Protein AF-A0A2G2ZPW6-F1 (afdb_monomer_lite)

Organism: Capsicum annuum (NCBI:txid4072)

pLDDT: mean 72.1, std 14.54, range [35.59, 90.69]

Structure (mmCIF, N/CA/C/O backbone):
data_AF-A0A2G2ZPW6-F1
#
_entry.id   AF-A0A2G2ZPW6-F1
#
loop_
_atom_site.group_PDB
_atom_site.id
_atom_site.type_symbol
_atom_site.label_atom_id
_atom_site.label_alt_id
_atom_site.label_comp_id
_atom_site.label_asym_id
_atom_site.label_entity_id
_atom_site.label_seq_id
_atom_site.pdbx_PDB_ins_code
_atom_site.Cartn_x
_atom_site.Cartn_y
_atom_site.Cartn_z
_atom_site.occupancy
_atom_site.B_iso_or_equiv
_atom_site.auth_seq_id
_atom_site.auth_comp_id
_atom_site.auth_asym_id
_atom_site.auth_atom_id
_atom_site.pdbx_PDB_model_num
ATOM 1 N N . MET A 1 1 ? 2.051 11.782 13.804 1.00 42.06 1 MET A N 1
ATOM 2 C CA . MET A 1 1 ? 2.469 10.731 12.834 1.00 42.06 1 MET A CA 1
ATOM 3 C C . MET A 1 1 ? 3.946 10.327 13.005 1.00 42.06 1 MET A C 1
ATOM 5 O O . MET A 1 1 ? 4.820 10.909 12.381 1.00 42.06 1 MET A O 1
ATOM 9 N N . LYS A 1 2 ? 4.265 9.380 13.908 1.00 35.59 2 LYS A N 1
ATOM 10 C CA . LYS A 1 2 ? 5.653 9.080 14.359 1.00 35.59 2 LYS A CA 1
ATOM 11 C C . LYS A 1 2 ? 6.231 7.746 13.842 1.00 35.59 2 LYS A C 1
ATOM 13 O O . LYS A 1 2 ? 7.278 7.315 14.311 1.00 35.59 2 LYS A O 1
ATOM 18 N N . LEU A 1 3 ? 5.572 7.086 12.885 1.00 41.56 3 LEU A N 1
ATOM 19 C CA . LEU A 1 3 ? 5.994 5.763 12.397 1.00 41.56 3 LEU A CA 1
ATOM 20 C C . LEU A 1 3 ? 7.080 5.819 11.299 1.00 41.56 3 LEU A C 1
ATOM 22 O O . LEU A 1 3 ? 7.743 4.821 11.050 1.00 41.56 3 LEU A O 1
ATOM 26 N N . PHE A 1 4 ? 7.328 6.981 10.687 1.00 44.88 4 PHE A N 1
ATOM 27 C CA . PHE A 1 4 ? 8.202 7.088 9.507 1.00 44.88 4 PHE A CA 1
ATOM 28 C C . PHE A 1 4 ? 9.694 7.330 9.801 1.00 44.88 4 PHE A C 1
ATOM 30 O O . PHE A 1 4 ? 10.494 7.388 8.877 1.00 44.88 4 PHE A O 1
ATOM 37 N N . LEU A 1 5 ? 10.104 7.444 11.071 1.00 37.88 5 LEU A N 1
ATOM 38 C CA . LEU A 1 5 ? 11.494 7.784 11.424 1.00 37.88 5 LEU A CA 1
ATOM 39 C C . LEU A 1 5 ? 12.441 6.579 11.589 1.00 37.88 5 LEU A C 1
ATOM 41 O O . LEU A 1 5 ? 13.619 6.780 11.871 1.00 37.88 5 LEU A O 1
ATOM 45 N N . TYR A 1 6 ? 11.987 5.337 11.377 1.00 37.59 6 TYR A N 1
ATOM 46 C CA . TYR A 1 6 ? 12.865 4.154 11.385 1.00 37.59 6 TYR A CA 1
ATOM 47 C C . TYR A 1 6 ? 13.234 3.707 9.962 1.00 37.59 6 TYR A C 1
ATOM 49 O O . TYR A 1 6 ? 13.011 2.568 9.568 1.00 37.59 6 TYR A O 1
ATOM 57 N N . VAL A 1 7 ? 13.773 4.621 9.154 1.00 46.91 7 VAL A N 1
ATOM 58 C CA . VAL A 1 7 ? 14.315 4.300 7.818 1.00 46.91 7 VAL A CA 1
ATOM 59 C C . VAL A 1 7 ? 15.698 4.947 7.653 1.00 46.91 7 VAL A C 1
ATOM 61 O O . VAL A 1 7 ? 16.063 5.460 6.608 1.00 46.91 7 VAL A O 1
ATOM 64 N N . GLY A 1 8 ? 16.501 4.950 8.719 1.00 47.03 8 GLY A N 1
ATOM 65 C CA . GLY A 1 8 ? 17.910 5.344 8.666 1.00 47.03 8 GLY A CA 1
ATOM 66 C C . GLY A 1 8 ? 18.792 4.099 8.640 1.00 47.03 8 GLY A C 1
ATOM 67 O O . GLY A 1 8 ? 18.866 3.386 9.633 1.00 47.03 8 GLY A O 1
ATOM 68 N N . SER A 1 9 ? 19.458 3.831 7.514 1.00 45.09 9 SER A N 1
ATOM 69 C CA . SER A 1 9 ? 20.374 2.697 7.256 1.00 45.09 9 SER A CA 1
ATOM 70 C C . SER A 1 9 ? 19.724 1.328 6.964 1.00 45.09 9 SER A C 1
ATOM 72 O O . SER A 1 9 ? 19.969 0.770 5.896 1.00 45.09 9 SER A O 1
ATOM 74 N N . THR A 1 10 ? 18.812 0.818 7.801 1.00 51.34 10 THR A N 1
ATOM 75 C CA . THR A 1 10 ? 18.109 -0.479 7.574 1.00 51.34 10 THR A CA 1
ATOM 76 C C . THR A 1 10 ? 16.965 -0.389 6.548 1.00 51.34 10 THR A C 1
ATOM 78 O O . THR A 1 10 ? 16.300 -1.371 6.242 1.00 51.34 10 THR A O 1
ATOM 81 N N . GLY A 1 11 ? 16.680 0.802 6.024 1.00 55.12 11 GLY A N 1
ATOM 82 C CA . GLY A 1 11 ? 15.648 0.993 5.005 1.00 55.12 11 GLY A CA 1
ATOM 83 C C . GLY A 1 11 ? 16.092 0.583 3.607 1.00 55.12 11 GLY A C 1
ATOM 84 O O . GLY A 1 11 ? 15.329 -0.009 2.851 1.00 55.12 11 GLY A O 1
ATOM 85 N N . ASN A 1 12 ? 17.347 0.873 3.260 1.00 57.19 12 ASN A N 1
ATOM 86 C CA . ASN A 1 12 ? 17.810 0.802 1.874 1.00 57.19 12 ASN A CA 1
ATOM 87 C C . ASN A 1 12 ? 17.990 -0.652 1.395 1.00 57.19 12 ASN A C 1
ATOM 89 O O . ASN A 1 12 ? 17.627 -1.001 0.274 1.00 57.19 12 ASN A O 1
ATOM 93 N N . ASN A 1 13 ? 18.468 -1.534 2.277 1.00 62.06 13 ASN A N 1
ATOM 94 C CA . ASN A 1 13 ? 18.556 -2.977 2.030 1.00 62.06 13 ASN A CA 1
ATOM 95 C C . ASN A 1 13 ? 17.171 -3.650 1.946 1.00 62.06 13 ASN A C 1
ATOM 97 O O . ASN A 1 13 ? 16.991 -4.560 1.138 1.00 62.06 13 ASN A O 1
ATOM 101 N N . ILE A 1 14 ? 16.184 -3.193 2.725 1.00 72.38 14 ILE A N 1
ATOM 102 C CA . ILE A 1 14 ? 14.804 -3.699 2.649 1.00 72.38 14 ILE A CA 1
ATOM 103 C C . ILE A 1 14 ? 14.128 -3.240 1.351 1.00 72.38 14 ILE A C 1
ATOM 105 O O . ILE A 1 14 ? 13.467 -4.044 0.696 1.00 72.38 14 ILE A O 1
ATOM 109 N N . LEU A 1 15 ? 14.310 -1.980 0.947 1.00 68.69 15 LEU A N 1
ATOM 110 C CA . LEU A 1 15 ? 13.732 -1.451 -0.292 1.00 68.69 15 LEU A CA 1
ATOM 111 C C . LEU A 1 15 ? 14.317 -2.133 -1.530 1.00 68.69 15 LEU A C 1
ATOM 113 O O . LEU A 1 15 ? 13.557 -2.559 -2.398 1.00 68.69 15 LEU A O 1
ATOM 117 N N . HIS A 1 16 ? 15.637 -2.332 -1.575 1.00 70.12 16 HIS A N 1
ATOM 118 C CA . HIS A 1 16 ? 16.275 -3.075 -2.661 1.00 70.12 16 HIS A CA 1
ATOM 119 C C . HIS A 1 16 ? 15.740 -4.515 -2.757 1.00 70.12 16 HIS A C 1
ATOM 121 O O . HIS A 1 16 ? 15.314 -4.946 -3.825 1.00 70.12 16 HIS A O 1
ATOM 127 N N . MET A 1 17 ? 15.649 -5.228 -1.628 1.00 75.19 17 MET A N 1
ATOM 128 C CA . MET A 1 17 ? 15.072 -6.579 -1.579 1.00 75.19 17 MET A CA 1
ATOM 129 C C . MET A 1 17 ? 13.610 -6.616 -2.052 1.00 75.19 17 MET A C 1
ATOM 131 O O . MET A 1 17 ? 13.198 -7.550 -2.740 1.00 75.19 17 MET A O 1
ATOM 135 N N . ARG A 1 18 ? 12.807 -5.606 -1.696 1.00 78.06 18 ARG A N 1
ATOM 136 C CA . ARG A 1 18 ? 11.404 -5.505 -2.123 1.00 78.06 18 ARG A CA 1
ATOM 137 C C . ARG A 1 18 ? 11.279 -5.238 -3.618 1.00 78.06 18 ARG A C 1
ATOM 139 O O . ARG A 1 18 ? 10.424 -5.857 -4.242 1.00 78.06 18 ARG A O 1
ATOM 146 N N . LEU A 1 19 ? 12.125 -4.381 -4.189 1.00 77.56 19 LEU A N 1
ATOM 147 C CA . LEU A 1 19 ? 12.139 -4.120 -5.631 1.00 77.56 19 LEU A CA 1
ATOM 148 C C . LEU A 1 19 ? 12.473 -5.385 -6.426 1.00 77.56 19 LEU A C 1
ATOM 150 O O . LEU A 1 19 ? 11.770 -5.696 -7.382 1.00 77.56 19 LEU A O 1
ATOM 154 N N . GLU A 1 20 ? 13.469 -6.158 -5.992 1.00 78.06 20 GLU A N 1
ATOM 155 C CA . GLU A 1 20 ? 13.814 -7.430 -6.641 1.00 78.06 20 GLU A CA 1
ATOM 156 C C . GLU A 1 20 ? 12.673 -8.456 -6.551 1.00 78.06 20 GLU A C 1
ATOM 158 O O . GLU A 1 20 ? 12.376 -9.147 -7.526 1.00 78.06 20 GLU A O 1
ATOM 163 N N . LYS A 1 21 ? 11.947 -8.501 -5.426 1.00 81.19 21 LYS A N 1
ATOM 164 C CA . LYS A 1 21 ? 10.749 -9.347 -5.294 1.00 81.19 21 LYS A CA 1
ATOM 165 C C . LYS A 1 21 ? 9.627 -8.914 -6.243 1.00 81.19 21 LYS A C 1
ATOM 167 O O . LYS A 1 21 ? 9.009 -9.762 -6.876 1.00 81.19 21 LYS A O 1
ATOM 172 N N . VAL A 1 22 ? 9.384 -7.608 -6.366 1.00 79.25 22 VAL A N 1
ATOM 173 C CA . VAL A 1 22 ? 8.361 -7.055 -7.271 1.00 79.25 22 VAL A CA 1
ATOM 174 C C . VAL A 1 22 ? 8.691 -7.361 -8.734 1.00 79.25 22 VAL A C 1
ATOM 176 O O . VAL A 1 22 ? 7.786 -7.703 -9.488 1.00 79.25 22 VAL A O 1
ATOM 179 N N . LYS A 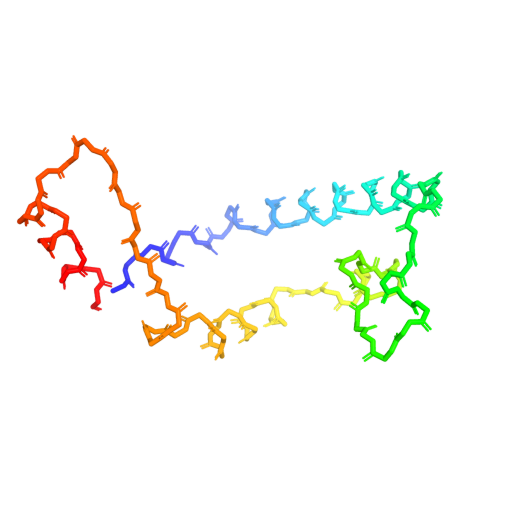1 23 ? 9.969 -7.305 -9.136 1.00 76.31 23 LYS A N 1
ATOM 180 C CA . LYS A 1 23 ? 10.397 -7.715 -10.486 1.00 76.31 23 LYS A CA 1
ATOM 181 C C . LYS A 1 23 ? 10.057 -9.179 -10.765 1.00 76.31 23 LYS A C 1
ATOM 183 O O . LYS A 1 23 ? 9.417 -9.467 -11.770 1.00 76.31 23 LYS A O 1
ATOM 188 N N . ALA A 1 24 ? 10.402 -10.077 -9.840 1.00 79.56 24 ALA A N 1
ATOM 189 C CA . ALA A 1 24 ? 10.085 -11.499 -9.972 1.00 79.56 24 ALA A CA 1
ATOM 190 C C . ALA A 1 24 ? 8.567 -11.764 -10.048 1.00 79.56 24 ALA A C 1
ATOM 192 O O . ALA A 1 24 ? 8.123 -12.606 -10.826 1.00 79.56 24 ALA A O 1
ATOM 193 N N . GLU A 1 25 ? 7.762 -11.019 -9.282 1.00 79.75 25 GLU A N 1
ATOM 194 C CA . GLU A 1 25 ? 6.299 -11.118 -9.326 1.00 79.75 25 GLU A CA 1
ATOM 195 C C . GLU A 1 25 ? 5.725 -10.594 -10.656 1.00 79.75 25 GLU A C 1
ATOM 197 O O . GLU A 1 25 ? 4.811 -11.208 -11.198 1.00 79.75 25 GLU A O 1
ATOM 202 N N . ILE A 1 26 ? 6.265 -9.514 -11.238 1.00 75.00 26 ILE A N 1
ATOM 203 C CA . ILE A 1 26 ? 5.836 -9.006 -12.558 1.00 75.00 26 ILE A CA 1
ATOM 204 C C . ILE A 1 26 ? 6.086 -10.041 -13.659 1.00 75.00 26 ILE A C 1
ATOM 206 O O . ILE A 1 26 ? 5.204 -10.268 -14.493 1.00 75.00 26 ILE A O 1
ATOM 210 N N . ASP A 1 27 ? 7.240 -10.709 -13.637 1.00 71.56 27 ASP A N 1
ATOM 211 C CA . ASP A 1 27 ? 7.562 -11.777 -14.589 1.00 71.56 27 ASP A CA 1
ATOM 212 C C . ASP A 1 27 ? 6.585 -12.956 -14.480 1.00 71.56 27 ASP A C 1
ATOM 214 O O . ASP A 1 27 ? 6.220 -13.569 -15.488 1.00 71.56 27 ASP A O 1
ATOM 218 N N . GLU A 1 28 ? 6.115 -13.267 -13.272 1.00 73.75 28 GLU A N 1
ATOM 219 C CA . GLU A 1 28 ? 5.084 -14.278 -13.036 1.00 73.75 28 GLU A CA 1
ATOM 220 C C . GLU A 1 28 ? 3.696 -13.804 -13.501 1.00 73.75 28 GLU A C 1
ATOM 222 O O . GLU A 1 28 ? 3.012 -14.525 -14.232 1.00 73.75 28 GLU A O 1
ATOM 227 N N . TYR A 1 29 ? 3.303 -12.572 -13.165 1.00 69.06 29 TYR A N 1
ATOM 228 C CA . TYR A 1 29 ? 2.020 -11.977 -13.556 1.00 69.06 29 TYR A CA 1
ATOM 229 C C . TYR A 1 29 ? 1.880 -11.788 -15.068 1.00 69.06 29 TYR A C 1
ATOM 231 O O . TYR A 1 29 ? 0.771 -11.907 -15.588 1.00 69.06 29 TYR A O 1
ATOM 239 N N . SER A 1 30 ? 2.981 -11.563 -15.793 1.00 64.56 30 SER A N 1
ATOM 240 C CA . SER A 1 30 ? 2.986 -11.478 -17.262 1.00 64.56 30 SER A CA 1
ATOM 241 C C . SER A 1 30 ? 2.467 -12.754 -17.945 1.00 64.56 30 SER A C 1
ATOM 243 O O . SER A 1 30 ? 2.015 -12.711 -19.089 1.00 64.56 30 SER A O 1
ATOM 245 N N . LYS A 1 31 ? 2.482 -13.887 -17.230 1.00 67.88 31 LYS A N 1
ATOM 246 C CA . LYS A 1 31 ? 1.998 -15.192 -17.700 1.00 67.88 31 LYS A CA 1
ATOM 247 C C . LYS A 1 31 ? 0.508 -15.410 -17.411 1.00 67.88 31 LYS A C 1
ATOM 249 O O . LYS A 1 31 ? -0.045 -16.418 -17.849 1.00 67.88 31 LYS A O 1
ATOM 254 N N . ASN A 1 32 ? -0.151 -14.497 -16.686 1.00 61.69 32 ASN A N 1
ATOM 255 C CA . ASN A 1 32 ? -1.574 -14.580 -16.364 1.00 61.69 32 ASN A CA 1
ATOM 256 C C . ASN A 1 32 ? -2.425 -13.889 -17.457 1.00 61.69 32 ASN A C 1
ATOM 258 O O . ASN A 1 32 ? -2.330 -12.674 -17.633 1.00 61.69 32 ASN A O 1
ATOM 262 N N . PRO A 1 33 ? -3.301 -14.621 -18.170 1.00 54.75 33 PRO A N 1
ATOM 263 C CA . PRO A 1 33 ? -4.070 -14.092 -19.300 1.00 54.75 33 PRO A CA 1
ATOM 264 C C . PRO A 1 33 ? -5.193 -13.095 -18.935 1.00 54.75 33 PRO A C 1
ATOM 266 O O . PRO A 1 33 ? -5.869 -12.599 -19.833 1.00 54.75 33 PRO A O 1
ATOM 269 N N . GLN A 1 34 ? -5.414 -12.757 -17.657 1.00 57.38 34 GLN A N 1
ATOM 270 C CA . GLN A 1 34 ? -6.484 -11.840 -17.211 1.00 57.38 34 GLN A CA 1
ATOM 271 C C . GLN A 1 34 ? -6.101 -10.341 -17.245 1.00 57.38 34 GLN A C 1
ATOM 273 O O . GLN A 1 34 ? -6.558 -9.550 -16.420 1.00 57.38 34 GLN A O 1
ATOM 278 N N . ALA A 1 35 ? -5.291 -9.909 -18.213 1.00 58.56 35 ALA A N 1
ATOM 279 C CA . ALA A 1 35 ? -4.802 -8.529 -18.332 1.00 58.56 35 ALA A CA 1
ATOM 280 C C . ALA A 1 35 ? -5.828 -7.540 -18.940 1.00 58.56 35 ALA A C 1
ATOM 282 O O . ALA A 1 35 ? -5.474 -6.643 -19.697 1.00 58.56 35 ALA A O 1
ATOM 283 N N . VAL A 1 36 ? -7.122 -7.678 -18.638 1.00 56.25 36 VAL A N 1
ATOM 284 C CA . VAL A 1 36 ? -8.183 -6.888 -19.301 1.00 56.25 36 VAL A CA 1
ATOM 285 C C . VAL A 1 36 ? -8.147 -5.403 -18.896 1.00 56.25 36 VAL A C 1
ATOM 287 O O . VAL A 1 36 ? -8.533 -4.538 -19.678 1.00 56.25 36 VAL A O 1
ATOM 290 N N . HIS A 1 37 ? -7.607 -5.078 -17.715 1.00 57.28 37 HIS A N 1
ATOM 291 C CA . HIS A 1 37 ? -7.497 -3.694 -17.235 1.00 57.28 37 HIS A CA 1
ATOM 292 C C . HIS A 1 37 ? -6.514 -2.816 -18.035 1.00 57.28 37 HIS A C 1
ATOM 294 O O . HIS A 1 37 ? -6.660 -1.597 -17.996 1.00 57.28 37 HIS A O 1
ATOM 300 N N . SER A 1 38 ? -5.549 -3.394 -18.766 1.00 55.03 38 SER A N 1
ATOM 301 C CA . SER A 1 38 ? -4.571 -2.633 -19.566 1.00 55.03 38 SER A CA 1
ATOM 302 C C . SER A 1 38 ? -5.046 -2.311 -20.989 1.00 55.03 38 SER A C 1
ATOM 304 O O . SER A 1 38 ? -4.423 -1.497 -21.667 1.00 55.03 38 SER A O 1
ATOM 306 N N . ALA A 1 39 ? -6.143 -2.931 -21.446 1.00 56.91 39 ALA A N 1
ATOM 307 C CA . ALA A 1 39 ? -6.731 -2.703 -22.769 1.00 56.91 39 ALA A CA 1
ATOM 308 C C . ALA A 1 39 ? -7.753 -1.544 -22.795 1.00 56.91 39 ALA A C 1
ATOM 310 O O . ALA A 1 39 ? -8.169 -1.109 -23.868 1.00 56.91 39 ALA A O 1
ATOM 311 N N . GLY A 1 40 ? -8.156 -1.039 -21.624 1.00 52.75 40 GLY A N 1
ATOM 312 C CA . GLY A 1 40 ? -8.907 0.209 -21.461 1.00 52.75 40 GLY A CA 1
ATOM 313 C C . GLY A 1 40 ? -7.990 1.354 -21.024 1.00 52.75 40 GLY A C 1
ATOM 314 O O . GLY A 1 40 ? -6.839 1.121 -20.682 1.00 52.75 40 GLY A O 1
ATOM 315 N N . TYR A 1 41 ? -8.505 2.587 -21.005 1.00 53.44 41 TYR A N 1
ATOM 316 C CA . TYR A 1 41 ? -7.833 3.843 -20.602 1.00 53.44 41 TYR A CA 1
ATOM 317 C C . TYR A 1 41 ? -7.321 3.889 -19.130 1.00 53.44 41 TYR A C 1
ATOM 319 O O . TYR A 1 41 ? -7.375 4.930 -18.478 1.00 53.44 41 TYR A O 1
ATOM 327 N N . GLY A 1 42 ? -6.853 2.776 -18.564 1.00 59.59 42 GLY A N 1
ATOM 328 C CA . GLY A 1 42 ? -6.363 2.651 -17.195 1.00 59.59 42 GLY A CA 1
ATOM 329 C C . GLY A 1 42 ? -4.870 2.337 -17.130 1.00 59.59 42 GLY A C 1
ATOM 330 O O . GLY A 1 42 ? -4.322 1.624 -17.968 1.00 59.59 42 GLY A O 1
ATOM 331 N N . ASN A 1 43 ? -4.210 2.842 -16.087 1.00 66.75 43 ASN A N 1
ATOM 332 C CA . ASN A 1 43 ? -2.872 2.383 -15.729 1.00 66.75 43 ASN A CA 1
ATOM 333 C C . ASN A 1 43 ? -2.957 0.925 -15.253 1.00 66.75 43 ASN A C 1
ATOM 335 O O . ASN A 1 43 ? -3.806 0.589 -14.425 1.00 66.75 43 ASN A O 1
ATOM 339 N N . SER A 1 44 ? -2.076 0.068 -15.772 1.00 70.44 44 SER A N 1
ATOM 340 C CA . SER A 1 44 ? -1.955 -1.317 -15.308 1.00 70.44 44 SER A CA 1
ATOM 341 C C . SER A 1 44 ? -1.621 -1.350 -13.814 1.00 70.44 44 SER A C 1
ATOM 343 O O . SER A 1 44 ? -0.754 -0.607 -13.356 1.00 70.44 44 SER A O 1
ATOM 345 N N . LEU A 1 45 ? -2.291 -2.232 -13.063 1.00 70.88 45 LEU A N 1
ATOM 346 C CA . LEU A 1 45 ? -2.000 -2.451 -11.642 1.00 70.88 45 LEU A CA 1
ATOM 347 C C . LEU A 1 45 ? -0.591 -3.031 -11.441 1.00 70.88 45 LEU A C 1
ATOM 349 O O . LEU A 1 45 ? 0.089 -2.690 -10.478 1.00 70.88 45 LEU A O 1
ATOM 353 N N . ALA A 1 46 ? -0.148 -3.882 -12.370 1.00 71.69 46 ALA A N 1
ATOM 354 C CA . ALA A 1 46 ? 1.230 -4.346 -12.434 1.00 71.69 46 ALA A CA 1
ATOM 355 C C . ALA A 1 46 ? 2.071 -3.339 -13.230 1.00 71.69 46 ALA A C 1
ATOM 357 O O . ALA A 1 46 ? 1.756 -3.030 -14.385 1.00 71.69 46 ALA A O 1
ATOM 358 N N . ALA A 1 47 ? 3.139 -2.836 -12.610 1.00 70.62 47 ALA A N 1
ATOM 359 C CA . ALA A 1 47 ? 4.104 -1.969 -13.271 1.00 70.62 47 ALA A CA 1
ATOM 360 C C . ALA A 1 47 ? 4.876 -2.750 -14.345 1.00 70.62 47 ALA A C 1
ATOM 362 O O . ALA A 1 47 ? 5.132 -3.942 -14.201 1.00 70.62 47 ALA A O 1
ATOM 363 N N . THR A 1 48 ? 5.276 -2.078 -15.423 1.00 75.31 48 THR A N 1
ATOM 364 C CA . THR A 1 48 ? 6.209 -2.676 -16.386 1.00 75.31 48 THR A CA 1
ATOM 365 C C . THR A 1 48 ? 7.612 -2.718 -15.789 1.00 75.31 48 THR A C 1
ATOM 367 O O . THR A 1 48 ? 7.962 -1.874 -14.961 1.00 75.31 48 THR A O 1
ATOM 370 N N . GLU A 1 49 ? 8.454 -3.638 -16.254 1.00 75.44 49 GLU A N 1
ATOM 371 C CA . GLU A 1 49 ? 9.855 -3.729 -15.823 1.00 75.44 49 GLU A CA 1
ATOM 372 C C . GLU A 1 49 ? 10.594 -2.384 -15.982 1.00 75.44 49 GLU A C 1
ATOM 374 O O . GLU A 1 49 ? 11.271 -1.916 -15.067 1.00 75.44 49 GLU A O 1
ATOM 379 N N . ALA A 1 50 ? 10.368 -1.687 -17.102 1.00 77.38 50 ALA A N 1
ATOM 380 C CA . ALA A 1 50 ? 10.913 -0.352 -17.352 1.00 77.38 50 ALA A CA 1
ATOM 381 C C . ALA A 1 50 ? 10.463 0.694 -16.315 1.00 77.38 50 ALA A C 1
ATOM 383 O O . ALA A 1 50 ? 11.212 1.620 -16.009 1.00 77.38 50 ALA A O 1
ATOM 384 N N . THR A 1 51 ? 9.253 0.560 -15.770 1.00 80.06 51 THR A N 1
ATOM 385 C CA . THR A 1 51 ? 8.738 1.447 -14.717 1.00 80.06 51 THR A CA 1
ATOM 386 C C . THR A 1 51 ? 9.369 1.103 -13.373 1.00 80.06 51 THR A C 1
ATOM 388 O O . THR A 1 51 ? 9.807 2.004 -12.662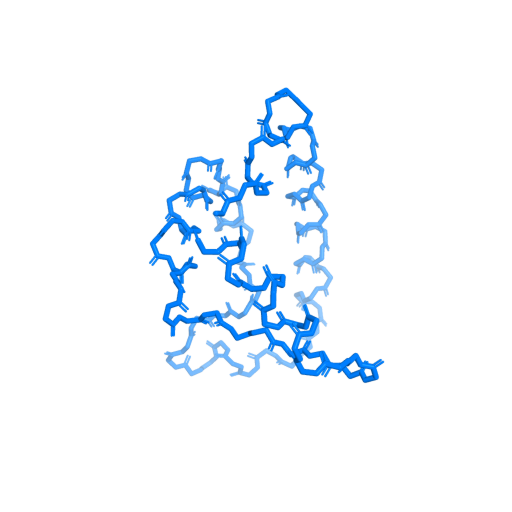 1.00 80.06 51 THR A O 1
ATOM 391 N N . VAL A 1 52 ? 9.498 -0.188 -13.049 1.00 81.06 52 VAL A N 1
ATOM 392 C CA . VAL A 1 52 ? 10.139 -0.649 -11.806 1.00 81.06 52 VAL A CA 1
ATOM 393 C C . VAL A 1 52 ? 11.613 -0.271 -11.756 1.00 81.06 52 VAL A C 1
ATOM 395 O O . VAL A 1 52 ? 12.078 0.213 -10.729 1.00 81.06 52 VAL A O 1
ATOM 398 N N . ASN A 1 53 ? 12.335 -0.393 -12.870 1.00 81.81 53 ASN A N 1
ATOM 399 C CA . ASN A 1 53 ? 13.745 -0.002 -12.961 1.00 81.81 53 ASN A CA 1
ATOM 400 C C . ASN A 1 53 ? 13.973 1.508 -12.763 1.00 81.81 53 ASN A C 1
ATOM 402 O O . ASN A 1 53 ? 15.100 1.930 -12.517 1.00 81.81 53 ASN A O 1
ATOM 406 N N . ARG A 1 54 ? 12.917 2.326 -12.862 1.00 84.19 54 ARG A N 1
ATOM 407 C CA . ARG A 1 54 ? 12.958 3.771 -12.603 1.00 84.19 54 ARG A CA 1
ATOM 408 C C . ARG A 1 54 ? 12.552 4.138 -11.175 1.00 84.19 54 ARG A C 1
ATOM 410 O O . ARG A 1 54 ? 12.747 5.291 -10.797 1.00 84.19 54 ARG A O 1
ATOM 417 N N . LEU A 1 55 ? 12.004 3.203 -10.394 1.00 83.00 55 LEU A N 1
ATOM 418 C CA . LEU A 1 55 ? 11.666 3.445 -8.993 1.00 83.00 55 LEU A CA 1
ATOM 419 C C . LEU A 1 55 ? 12.943 3.632 -8.171 1.00 83.00 55 LEU A C 1
ATOM 421 O O . LEU A 1 55 ? 13.904 2.874 -8.285 1.00 83.00 55 LEU A O 1
ATOM 425 N N . ASN A 1 56 ? 12.934 4.646 -7.316 1.00 80.62 56 ASN A N 1
ATOM 426 C CA . ASN A 1 56 ? 13.984 4.908 -6.342 1.00 80.62 56 ASN A CA 1
ATOM 427 C C . ASN A 1 56 ? 13.368 5.511 -5.072 1.00 80.62 56 ASN A C 1
ATOM 429 O O . ASN A 1 56 ? 12.183 5.849 -5.052 1.00 80.62 56 ASN A O 1
ATOM 433 N N . ASN A 1 57 ? 14.176 5.641 -4.020 1.00 79.94 57 ASN A N 1
ATOM 434 C CA . ASN A 1 57 ? 13.696 6.062 -2.702 1.00 79.94 57 ASN A CA 1
ATOM 435 C C . ASN A 1 57 ? 13.035 7.443 -2.736 1.00 79.94 57 ASN A C 1
ATOM 437 O O . ASN A 1 57 ? 11.956 7.598 -2.179 1.00 79.94 57 ASN A O 1
ATOM 441 N N . THR A 1 58 ? 13.622 8.407 -3.449 1.00 85.50 58 THR A N 1
ATOM 442 C CA . THR A 1 58 ? 13.084 9.770 -3.554 1.00 85.50 58 THR A CA 1
ATOM 443 C C . THR A 1 58 ? 11.686 9.775 -4.167 1.00 85.50 58 THR A C 1
ATOM 445 O O . THR A 1 58 ? 10.771 10.346 -3.587 1.00 85.50 58 THR A O 1
ATOM 448 N N . ILE A 1 59 ? 11.486 9.054 -5.276 1.00 86.00 59 ILE A N 1
ATOM 449 C CA . ILE A 1 59 ? 10.173 8.961 -5.936 1.00 86.00 59 ILE A CA 1
ATOM 450 C C . ILE A 1 59 ? 9.132 8.312 -5.012 1.00 86.00 59 ILE A C 1
ATOM 452 O O . ILE A 1 59 ? 7.974 8.725 -4.990 1.00 86.00 59 ILE A O 1
ATOM 456 N N . LEU A 1 60 ? 9.523 7.287 -4.250 1.00 83.94 60 LEU A N 1
ATOM 457 C CA . LEU A 1 60 ? 8.617 6.609 -3.320 1.00 83.94 60 LEU A CA 1
ATOM 458 C C . LEU A 1 60 ? 8.254 7.499 -2.123 1.00 83.94 60 LEU A C 1
ATOM 460 O O . LEU A 1 60 ? 7.094 7.521 -1.714 1.00 83.94 60 LEU A O 1
ATOM 464 N N . GLU A 1 61 ? 9.221 8.234 -1.579 1.00 83.44 61 GLU A N 1
ATOM 465 C CA . GLU A 1 61 ? 9.012 9.181 -0.481 1.00 83.44 61 GLU A CA 1
ATOM 466 C C . GLU A 1 61 ? 8.090 10.331 -0.902 1.00 83.44 61 GLU A C 1
ATOM 468 O O . GLU A 1 61 ? 7.128 10.631 -0.191 1.00 83.44 61 GLU A O 1
ATOM 473 N N . GLU A 1 62 ? 8.320 10.914 -2.082 1.00 86.88 62 GLU A N 1
ATOM 474 C CA . GLU A 1 62 ? 7.465 11.951 -2.671 1.00 86.88 62 GLU A CA 1
ATOM 475 C C . GLU A 1 62 ? 6.042 11.431 -2.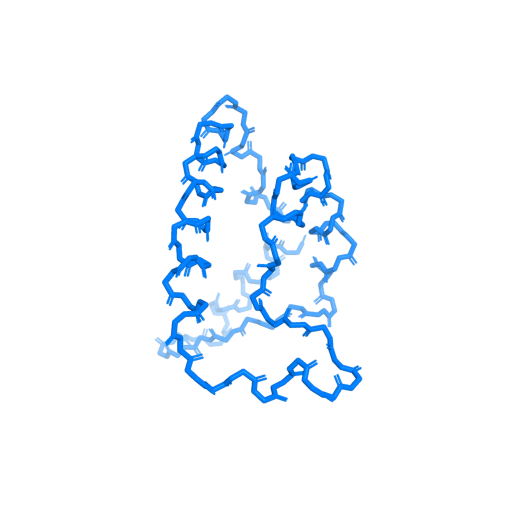901 1.00 86.88 62 GLU A C 1
ATOM 477 O O . GLU A 1 62 ? 5.073 12.044 -2.450 1.00 86.88 62 GLU A O 1
ATOM 482 N N . PHE A 1 63 ? 5.900 10.248 -3.511 1.00 87.62 63 PHE A N 1
ATOM 483 C CA . PHE A 1 63 ? 4.591 9.648 -3.759 1.00 87.62 63 PHE A CA 1
ATOM 484 C C . PHE A 1 63 ? 3.794 9.438 -2.466 1.00 87.62 63 PHE A C 1
ATOM 486 O O . PHE A 1 63 ? 2.595 9.736 -2.424 1.00 87.62 63 PHE A O 1
ATOM 493 N N . VAL A 1 64 ? 4.441 8.936 -1.408 1.00 86.31 64 VAL A N 1
ATOM 494 C CA . VAL A 1 64 ? 3.806 8.753 -0.097 1.00 86.31 64 VAL A CA 1
ATOM 495 C C . VAL A 1 64 ? 3.415 10.103 0.497 1.00 86.31 64 VAL A C 1
ATOM 497 O O . VAL A 1 64 ? 2.267 10.257 0.908 1.00 86.31 64 VAL A O 1
ATOM 500 N N . ALA A 1 65 ? 4.316 11.087 0.501 1.00 86.00 65 ALA A N 1
ATOM 501 C CA . ALA A 1 65 ? 4.046 12.410 1.059 1.00 86.00 65 ALA A CA 1
ATOM 502 C C . ALA A 1 65 ? 2.855 13.107 0.378 1.00 86.00 65 ALA A C 1
ATOM 504 O O . ALA A 1 65 ? 2.031 13.725 1.054 1.00 86.00 65 ALA A O 1
ATOM 505 N N . GLU A 1 66 ? 2.726 12.969 -0.941 1.00 90.56 66 GLU A N 1
ATOM 506 C CA . GLU A 1 66 ? 1.648 13.593 -1.711 1.00 90.56 66 GLU A CA 1
ATOM 507 C C . GLU A 1 66 ? 0.307 12.855 -1.593 1.00 90.56 66 GLU A C 1
ATOM 509 O O . GLU A 1 66 ? -0.756 13.483 -1.594 1.00 90.56 66 GLU A O 1
ATOM 514 N N . ASN A 1 67 ? 0.322 11.520 -1.503 1.00 88.62 67 ASN A N 1
ATOM 515 C CA . ASN A 1 67 ? -0.902 10.722 -1.625 1.00 88.62 67 ASN A CA 1
ATOM 516 C C . ASN A 1 67 ? -1.442 10.193 -0.292 1.00 88.62 67 ASN A C 1
ATOM 518 O O . ASN A 1 67 ? -2.658 10.031 -0.163 1.00 88.62 67 ASN A O 1
ATOM 522 N N . TYR A 1 68 ? -0.590 9.971 0.710 1.00 86.44 68 TYR A N 1
ATOM 523 C CA . TYR A 1 68 ? -0.966 9.413 2.014 1.00 86.44 68 TYR A CA 1
ATOM 524 C C . TYR A 1 68 ? -1.269 10.541 3.003 1.00 86.44 68 TYR A C 1
ATOM 526 O O . TYR A 1 68 ? -0.641 10.693 4.049 1.00 86.44 68 TYR A O 1
ATOM 534 N N . THR A 1 69 ? -2.258 11.357 2.646 1.00 88.25 69 THR A N 1
ATOM 535 C CA . THR A 1 69 ? -2.746 12.459 3.481 1.00 88.25 69 THR A CA 1
ATOM 536 C C . THR A 1 69 ? -3.852 11.984 4.421 1.00 88.25 69 THR A C 1
ATOM 538 O O . THR A 1 69 ? -4.601 11.061 4.099 1.00 88.25 69 THR A O 1
ATOM 541 N N . THR A 1 70 ? -4.010 12.646 5.573 1.00 82.19 70 THR A N 1
ATOM 542 C CA . THR A 1 70 ? -5.002 12.278 6.603 1.00 82.19 70 THR A CA 1
ATOM 543 C C . THR A 1 70 ? -6.425 12.157 6.055 1.00 82.19 70 THR A C 1
ATOM 545 O O . THR A 1 70 ? -7.178 11.296 6.490 1.00 82.19 70 THR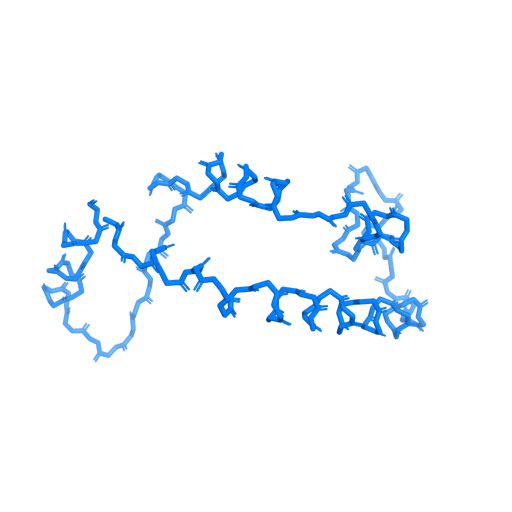 A O 1
ATOM 548 N N . LEU A 1 71 ? -6.790 12.966 5.054 1.00 85.69 71 LEU A N 1
ATOM 549 C CA . LEU A 1 71 ? -8.124 12.945 4.442 1.00 85.69 71 LEU A CA 1
ATOM 550 C C . LEU A 1 71 ? -8.396 11.708 3.568 1.00 85.69 71 LEU A C 1
ATOM 552 O O . LEU A 1 71 ? -9.542 11.471 3.199 1.00 85.69 71 LEU A O 1
ATOM 556 N N . ARG A 1 72 ? -7.361 10.941 3.206 1.00 84.25 72 ARG A N 1
ATOM 557 C CA . ARG A 1 72 ? -7.459 9.751 2.344 1.00 84.25 72 ARG A CA 1
ATOM 558 C C . ARG A 1 72 ? -7.194 8.441 3.091 1.00 84.25 72 ARG A C 1
ATOM 560 O O . ARG A 1 72 ? -7.272 7.378 2.484 1.00 84.25 72 ARG A O 1
ATOM 567 N N . ILE A 1 73 ? -6.881 8.505 4.386 1.00 84.31 73 ILE A N 1
ATOM 568 C CA . ILE A 1 73 ? -6.563 7.340 5.216 1.00 84.31 73 ILE A CA 1
ATOM 569 C C . ILE A 1 73 ? -7.756 7.031 6.121 1.00 84.31 73 ILE A C 1
ATOM 571 O O . ILE A 1 73 ? -8.209 7.885 6.877 1.00 84.31 73 ILE A O 1
ATOM 575 N N . ILE A 1 74 ? -8.236 5.787 6.071 1.00 85.12 74 ILE A N 1
ATOM 576 C CA . ILE A 1 74 ? -9.304 5.281 6.939 1.00 85.12 74 ILE A CA 1
ATOM 577 C C . ILE A 1 74 ? -8.721 4.168 7.806 1.00 85.12 74 ILE A C 1
ATOM 579 O O . ILE A 1 74 ? -8.145 3.211 7.288 1.00 85.12 74 ILE A O 1
ATOM 583 N N . LEU A 1 75 ? -8.882 4.287 9.124 1.00 82.56 75 LEU A N 1
ATOM 584 C CA . LEU A 1 75 ? -8.523 3.236 10.069 1.00 82.56 75 LEU A CA 1
ATOM 585 C C . LEU A 1 75 ? -9.762 2.390 10.371 1.00 82.56 75 LEU A C 1
ATOM 587 O O . LEU A 1 75 ? -10.734 2.887 10.935 1.00 82.56 75 LEU A O 1
ATOM 591 N N . ALA A 1 76 ? -9.715 1.113 10.001 1.00 85.44 76 ALA A N 1
ATOM 592 C CA . ALA A 1 76 ? -10.758 0.144 10.304 1.00 85.44 76 ALA A CA 1
ATOM 593 C C . ALA A 1 76 ? -10.214 -0.909 11.275 1.00 85.44 76 ALA A C 1
ATOM 595 O O . ALA A 1 76 ? -9.137 -1.463 11.055 1.00 85.44 76 ALA A O 1
ATOM 596 N N . ALA A 1 77 ? -10.964 -1.189 12.339 1.00 85.69 77 ALA A N 1
ATOM 597 C CA . ALA A 1 77 ? -10.646 -2.222 13.318 1.00 85.69 77 ALA A CA 1
ATOM 598 C C . ALA A 1 77 ? -11.912 -3.007 13.681 1.00 85.69 77 ALA A C 1
ATOM 600 O O . ALA A 1 77 ? -13.023 -2.491 13.579 1.00 85.69 77 ALA A O 1
ATOM 601 N N . SER A 1 78 ? -11.734 -4.258 14.101 1.00 90.69 78 SER A N 1
ATOM 602 C CA . SER A 1 78 ? -12.808 -5.147 14.546 1.00 90.69 78 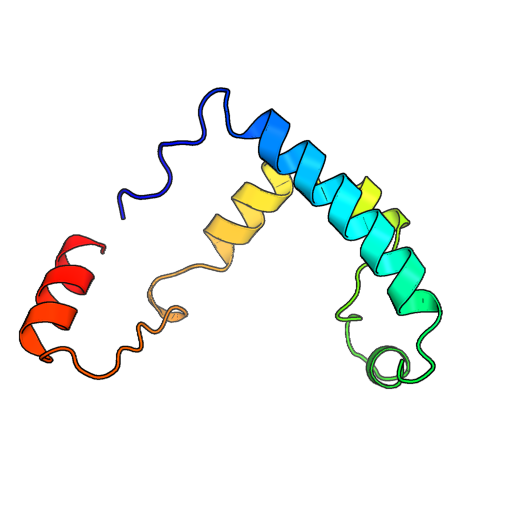SER A CA 1
ATOM 603 C C . SER A 1 78 ? -12.425 -5.763 15.886 1.00 90.69 78 SER A C 1
ATOM 605 O O . SER A 1 78 ? -11.275 -6.161 16.061 1.00 90.69 78 SER A O 1
ATOM 607 N N . GLY A 1 79 ? -13.382 -5.863 16.813 1.00 90.62 79 GLY A N 1
ATOM 608 C CA . GLY A 1 79 ? -13.148 -6.410 18.156 1.00 90.62 79 GLY A CA 1
ATOM 609 C C . GLY A 1 79 ? -12.332 -5.499 19.083 1.00 90.62 79 GLY A C 1
ATOM 610 O O . GLY A 1 79 ? -11.744 -5.994 20.037 1.00 90.62 79 GLY A O 1
ATOM 611 N N . VAL A 1 80 ? -12.273 -4.198 18.787 1.00 88.25 80 VAL A N 1
ATOM 612 C CA . VAL A 1 80 ? -11.615 -3.165 19.603 1.00 88.25 80 VAL A CA 1
ATOM 613 C C . VAL A 1 80 ? -12.648 -2.097 19.934 1.00 88.25 80 VAL A C 1
ATOM 615 O O . VAL A 1 80 ? -13.4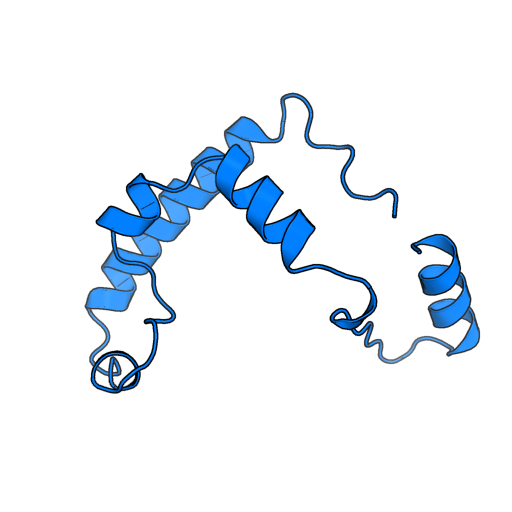45 -1.727 19.067 1.00 88.25 80 VAL A O 1
ATOM 618 N N . GLU A 1 81 ? -12.627 -1.602 21.168 1.00 89.88 81 GLU A N 1
ATOM 619 C CA . GLU A 1 81 ? -13.530 -0.541 21.601 1.00 89.88 81 GLU A CA 1
ATOM 620 C C . GLU A 1 81 ? -13.263 0.761 20.841 1.00 89.88 81 GLU A C 1
ATOM 622 O O . GLU A 1 81 ? -12.121 1.132 20.550 1.00 89.88 81 GLU A O 1
ATOM 627 N N . HIS A 1 82 ? -14.338 1.480 20.519 1.00 85.44 82 HIS A N 1
ATOM 628 C CA . HIS A 1 82 ? -14.260 2.691 19.703 1.00 85.44 82 HIS A CA 1
ATOM 629 C C . HIS A 1 82 ? -13.340 3.754 20.323 1.00 85.44 82 HIS A C 1
ATOM 631 O O . HIS A 1 82 ? -12.520 4.346 19.622 1.00 85.44 82 HIS A O 1
ATOM 637 N N . ASP A 1 83 ? -13.416 3.944 21.640 1.00 86.50 83 ASP A N 1
ATOM 638 C CA . ASP A 1 83 ? -12.619 4.945 22.354 1.00 86.50 83 ASP A CA 1
ATOM 639 C C . ASP A 1 83 ? -11.124 4.596 22.392 1.00 86.50 83 ASP A C 1
ATOM 641 O O . ASP A 1 83 ? -10.275 5.489 22.346 1.00 86.50 83 ASP A O 1
ATOM 645 N N . GLU A 1 84 ? -10.779 3.306 22.420 1.00 84.69 84 GLU A N 1
ATOM 646 C CA . GLU A 1 84 ? -9.388 2.849 22.316 1.00 84.69 84 GLU A CA 1
ATOM 647 C C . GLU A 1 84 ? -8.832 3.112 20.911 1.00 84.69 84 GLU A C 1
ATOM 649 O O . GLU A 1 84 ? -7.704 3.598 20.756 1.00 84.69 84 GLU A O 1
ATOM 654 N N . LEU A 1 85 ? -9.649 2.868 19.881 1.00 83.50 85 LEU A N 1
ATOM 655 C CA . LEU A 1 85 ? -9.299 3.158 18.492 1.00 83.50 85 LEU A CA 1
ATOM 656 C C . LEU A 1 85 ? -9.113 4.665 18.255 1.00 83.50 85 LEU A C 1
ATOM 658 O O . LEU A 1 85 ? -8.154 5.074 17.595 1.00 83.50 85 LEU A O 1
ATOM 662 N N . LEU A 1 86 ? -9.991 5.498 18.821 1.00 84.69 86 LEU A N 1
ATOM 663 C CA . LEU A 1 86 ? -9.897 6.955 18.728 1.00 84.69 86 LEU A CA 1
ATOM 664 C C . LEU A 1 86 ? -8.661 7.502 19.443 1.00 84.69 86 LEU A C 1
ATOM 666 O O . LEU A 1 86 ? -7.968 8.353 18.885 1.00 84.69 86 LEU A O 1
ATOM 670 N N . GLN A 1 87 ? -8.343 7.006 20.642 1.00 82.56 87 GLN A N 1
ATOM 671 C CA . GLN A 1 87 ? -7.133 7.416 21.362 1.00 82.56 87 GLN A CA 1
ATOM 672 C C . GLN A 1 87 ? -5.864 7.106 20.565 1.00 82.56 87 GLN A C 1
ATOM 674 O O . GLN A 1 87 ? -4.939 7.924 20.529 1.00 82.56 87 GLN A O 1
ATOM 679 N N . LEU A 1 88 ? -5.820 5.950 19.897 1.00 75.06 88 LEU A N 1
ATOM 680 C CA . LEU A 1 88 ? -4.716 5.608 19.007 1.00 75.06 88 LEU A CA 1
ATOM 681 C C . LEU A 1 88 ? -4.657 6.561 17.808 1.00 75.06 88 LEU A C 1
ATOM 683 O O . LEU A 1 88 ? -3.585 7.074 17.494 1.00 75.06 88 LEU A O 1
ATOM 687 N N . PHE A 1 89 ? -5.793 6.825 17.162 1.00 73.38 89 PHE A N 1
ATOM 688 C CA . PHE A 1 89 ? -5.856 7.676 15.976 1.00 73.38 89 PHE A CA 1
ATOM 689 C C . PHE A 1 89 ? -5.450 9.128 16.270 1.00 73.38 89 PHE A C 1
ATOM 691 O O . PHE A 1 89 ? -4.560 9.654 15.604 1.00 73.38 89 PHE A O 1
ATOM 698 N N . ILE A 1 90 ? -6.009 9.738 17.319 1.00 74.88 90 ILE A N 1
ATOM 699 C CA . ILE A 1 90 ? -5.705 11.120 17.735 1.00 74.88 90 ILE A CA 1
ATOM 700 C C . ILE A 1 90 ? -4.222 11.278 18.089 1.00 74.88 90 ILE A C 1
ATOM 702 O O . ILE A 1 90 ? -3.615 12.307 17.815 1.00 74.88 90 ILE A O 1
ATOM 706 N N . ARG A 1 91 ? -3.605 10.247 18.675 1.00 69.75 91 ARG A N 1
ATOM 707 C CA . ARG A 1 91 ? -2.175 10.252 19.011 1.00 69.75 91 ARG A CA 1
ATOM 708 C C . ARG A 1 91 ? -1.265 10.094 17.787 1.00 69.75 91 ARG A C 1
ATOM 710 O O . ARG A 1 91 ? -0.062 10.360 17.875 1.00 69.75 91 ARG A O 1
ATOM 717 N N . LEU A 1 92 ? -1.804 9.619 16.666 1.00 59.75 92 LEU A N 1
ATOM 718 C CA . LEU A 1 92 ? -1.069 9.375 15.428 1.00 59.75 92 LEU A CA 1
ATOM 719 C C . LEU A 1 92 ? -1.216 10.493 14.397 1.00 59.75 92 LEU A C 1
ATOM 721 O O . LEU A 1 92 ? -0.327 10.588 13.550 1.00 59.75 92 LEU A O 1
ATOM 725 N N . THR A 1 93 ? -2.242 11.336 14.475 1.00 55.62 93 THR A N 1
ATOM 726 C CA . THR A 1 93 ? -2.324 12.608 13.740 1.00 55.62 93 THR A CA 1
ATOM 727 C C . THR A 1 93 ? -1.441 13.646 14.413 1.00 55.62 93 THR A C 1
ATOM 729 O O . THR A 1 93 ? -0.361 13.929 13.842 1.00 55.62 93 THR A O 1
#

Sequence (93 aa):
MKLFLYVGSTGNNILHMRLEKVKAEIDEYSKNPQAVHSAGYGNSLAATEATVNRLNNTILEEFVAENYTTLRIILAASGVEHDELLQLFIRLT

Foldseek 3Di:
DPPPPPCPPVPPVVVVVVLVVLLVVLVVVVPPPPQVQVVDPDDGPRDDPVRSVPDDDVVVVVCCVVQVDPVNDDDDDDPDDPVVVVVVVVVVD

InterPro domains:
  IPR050361 Mitochondrial Processing Peptidase/Ubiquinol-cytochrome c Reductase Complex [PTHR11851] (19-90)

Radius of gyration: 17.79 Å; chains: 1; bounding box: 35×29×45 Å

Secondary structure (DSSP, 8-state):
--STT--SSHHHHHHHHHHHHHHHHHHHHTT-S--GGGSSSS--SSPPHHHHTT--HHHHHHHHHHH--GGG-----SSS-HHHHHHHHHHH-